Protein AF-A0A351HRS9-F1 (afdb_monomer_lite)

Secondary structure (DSSP, 8-state):
------EEEE-TTT--EEEESSTT--SSSHHHHHHHHHHHHHHHHHHHHHHHHHHHHHHT--S----------TTS-----GGG-SEEEHHHHHHHHT--HHHHHHHHHTTSS--EEETTEEEEEHHHHHTT-

Radius of gyration: 29.79 Å; chains: 1; bounding box: 69×35×66 Å

Foldseek 3Di:
DQDQAWCWDAAPQPRDIDTDRDPPDRHNDDVSVVVVVVVVVVVVVVVVVVVVVVVVVVVPDDPDDDDDDDDPDPDDPDPDPLVPDQKDFLVSLCVVVVHDSVVSVVCVVVVVADWDDDDPTIIGGPVSSVVVD

pLDDT: mean 85.3, std 15.93, range [43.38, 97.38]

Structure (mmCIF, N/CA/C/O backbone):
data_AF-A0A351HRS9-F1
#
_entry.id   AF-A0A351HRS9-F1
#
loop_
_atom_site.group_PDB
_atom_site.id
_atom_site.type_symbol
_atom_site.label_atom_id
_atom_site.label_alt_id
_atom_site.label_comp_id
_atom_site.label_asym_id
_atom_site.label_entity_id
_atom_site.label_seq_id
_atom_site.pdbx_PDB_ins_code
_atom_site.Cartn_x
_atom_site.Cartn_y
_atom_site.Cartn_z
_atom_site.occupancy
_atom_site.B_iso_or_equiv
_atom_site.auth_seq_id
_atom_site.auth_comp_id
_atom_site.auth_asym_id
_atom_site.auth_atom_id
_atom_site.pdbx_PDB_model_num
ATOM 1 N N . MET A 1 1 ? 39.878 -8.157 -38.080 1.00 55.16 1 MET A N 1
ATOM 2 C CA . MET A 1 1 ? 38.530 -8.528 -38.568 1.00 55.16 1 MET A CA 1
ATOM 3 C C . MET A 1 1 ? 37.497 -7.689 -37.834 1.00 55.16 1 MET A C 1
ATOM 5 O O . MET A 1 1 ? 37.289 -7.918 -36.652 1.00 55.16 1 MET A O 1
ATOM 9 N N . SER A 1 2 ? 36.892 -6.689 -38.481 1.00 62.22 2 SER A N 1
ATOM 10 C CA . SER A 1 2 ? 35.725 -6.003 -37.913 1.00 62.22 2 SER A CA 1
ATOM 11 C C . SER A 1 2 ? 34.463 -6.687 -38.427 1.00 62.22 2 SER A C 1
ATOM 13 O O . SER A 1 2 ? 34.155 -6.615 -39.616 1.00 62.22 2 SER A O 1
ATOM 15 N N . SER A 1 3 ? 33.736 -7.363 -37.550 1.00 75.88 3 SER A N 1
ATOM 16 C CA . SER A 1 3 ? 32.394 -7.851 -37.853 1.00 75.88 3 SER A CA 1
ATOM 17 C C . SER A 1 3 ? 31.442 -6.655 -37.953 1.00 75.88 3 SER A C 1
ATOM 19 O O . SER A 1 3 ? 31.328 -5.874 -37.006 1.00 75.88 3 SER A O 1
ATOM 21 N N . ASN A 1 4 ? 30.781 -6.497 -39.103 1.00 84.31 4 ASN A N 1
ATOM 22 C CA . ASN A 1 4 ? 29.802 -5.440 -39.362 1.00 84.31 4 ASN A CA 1
ATOM 23 C C . ASN A 1 4 ? 28.483 -5.749 -38.626 1.00 84.31 4 ASN A C 1
ATOM 25 O O . ASN A 1 4 ? 27.501 -6.200 -39.212 1.00 84.31 4 ASN A O 1
ATOM 29 N N . LEU A 1 5 ? 28.511 -5.603 -37.301 1.00 87.06 5 LEU A N 1
ATOM 30 C CA . LEU A 1 5 ? 27.420 -5.948 -36.392 1.00 87.06 5 LEU A CA 1
ATOM 31 C C . LEU A 1 5 ? 26.400 -4.809 -36.338 1.00 87.06 5 LEU A C 1
ATOM 33 O O . LEU A 1 5 ? 26.768 -3.659 -36.129 1.00 87.06 5 LEU A O 1
ATOM 37 N N . HIS A 1 6 ? 25.118 -5.139 -36.463 1.00 93.12 6 HIS A N 1
ATOM 38 C CA . HIS A 1 6 ? 24.005 -4.217 -36.248 1.00 93.12 6 HIS A CA 1
ATOM 39 C C . HIS A 1 6 ? 23.055 -4.852 -35.236 1.00 93.12 6 HIS A C 1
ATOM 41 O O . HIS A 1 6 ? 22.306 -5.768 -35.561 1.00 93.12 6 HIS A O 1
ATOM 47 N N . ILE A 1 7 ? 23.134 -4.405 -33.985 1.00 93.50 7 ILE A N 1
ATOM 48 C CA . ILE A 1 7 ? 22.433 -5.017 -32.853 1.00 93.50 7 ILE A CA 1
ATOM 49 C C . ILE A 1 7 ? 21.367 -4.031 -32.353 1.00 93.50 7 ILE A C 1
ATOM 51 O O . ILE A 1 7 ? 21.733 -2.951 -31.884 1.00 93.50 7 ILE A O 1
ATOM 55 N N . PRO A 1 8 ? 20.064 -4.349 -32.421 1.00 95.38 8 PRO A N 1
ATOM 56 C CA . PRO A 1 8 ? 19.028 -3.493 -31.852 1.00 95.38 8 PRO A CA 1
ATOM 57 C C . PRO A 1 8 ? 19.118 -3.500 -30.319 1.00 95.38 8 PRO A C 1
ATOM 59 O O . PRO A 1 8 ? 19.159 -4.556 -29.689 1.00 95.38 8 PRO A O 1
ATOM 62 N N . LYS A 1 9 ? 19.171 -2.314 -29.710 1.00 95.38 9 LYS A N 1
ATOM 63 C CA . LYS A 1 9 ? 19.270 -2.114 -28.257 1.00 95.38 9 LYS A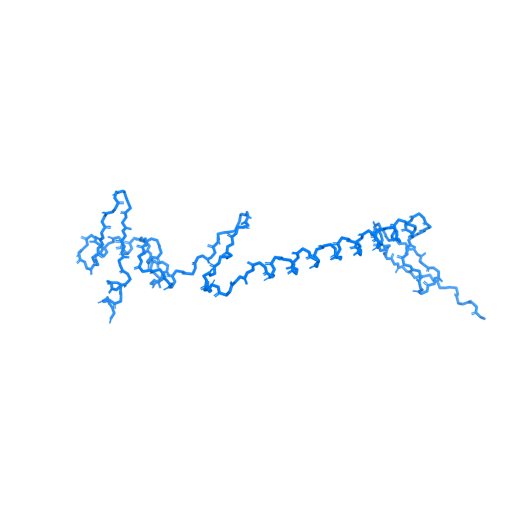 CA 1
ATOM 64 C C . LYS A 1 9 ? 18.390 -0.961 -27.799 1.00 95.38 9 LYS A C 1
ATOM 66 O O . LYS A 1 9 ? 17.966 -0.127 -28.593 1.00 95.38 9 LYS A O 1
ATOM 71 N N . VAL A 1 10 ? 18.171 -0.875 -26.492 1.00 97.12 10 VAL A N 1
ATOM 72 C CA . VAL A 1 10 ? 17.496 0.255 -25.845 1.00 97.12 10 VAL A CA 1
ATOM 73 C C . VAL A 1 10 ? 18.520 1.092 -25.084 1.00 97.12 10 VAL A C 1
ATOM 75 O O . VAL A 1 10 ? 19.379 0.561 -24.383 1.00 97.12 10 VAL A O 1
ATOM 78 N N . CYS A 1 11 ? 18.455 2.414 -25.238 1.00 96.69 11 CYS A N 1
ATOM 79 C CA . CYS A 1 11 ? 19.349 3.344 -24.557 1.00 96.69 11 CYS A CA 1
ATOM 80 C C . CYS A 1 11 ? 19.081 3.358 -23.047 1.00 96.69 11 CYS A C 1
ATOM 82 O O . CYS A 1 11 ? 17.978 3.703 -22.622 1.00 96.69 11 CYS A O 1
ATOM 84 N N . GLN A 1 12 ? 20.110 3.105 -22.236 1.00 95.44 12 GLN A N 1
ATOM 85 C CA . GLN A 1 12 ? 19.989 3.075 -20.770 1.00 95.44 12 GLN A CA 1
ATOM 86 C C . GLN A 1 12 ? 19.583 4.420 -20.139 1.00 95.44 12 GLN A C 1
ATOM 88 O O . GLN A 1 12 ? 19.107 4.453 -19.009 1.00 95.44 12 GLN A O 1
ATOM 93 N N . PHE A 1 13 ? 19.773 5.543 -20.844 1.00 95.88 13 PHE A N 1
ATOM 94 C CA . PHE A 1 13 ? 19.421 6.868 -20.325 1.00 95.88 13 PHE A CA 1
ATOM 95 C C . PHE A 1 13 ? 18.023 7.336 -20.750 1.00 95.88 13 PHE A C 1
ATOM 97 O O . PHE A 1 13 ? 17.255 7.792 -19.909 1.00 95.88 13 PHE A O 1
ATOM 104 N N . CYS A 1 14 ? 17.701 7.272 -22.047 1.00 95.06 14 CYS A N 1
ATOM 105 C CA . CYS A 1 14 ? 16.460 7.841 -22.590 1.00 95.06 14 CYS A CA 1
ATOM 106 C C . CYS A 1 14 ? 15.387 6.803 -22.945 1.00 95.06 14 CYS A C 1
ATOM 108 O O . CYS A 1 14 ? 14.302 7.198 -23.360 1.00 95.06 14 CYS A O 1
ATOM 110 N N . GLY A 1 15 ? 15.686 5.504 -22.845 1.00 95.25 15 GLY A N 1
ATOM 111 C CA . GLY A 1 15 ? 14.732 4.428 -23.128 1.00 95.25 15 GLY A CA 1
ATOM 112 C C . GLY A 1 15 ? 14.367 4.248 -24.606 1.00 95.25 15 GLY A C 1
ATOM 113 O O . GLY A 1 15 ? 13.515 3.428 -24.925 1.00 95.25 15 GLY A O 1
ATOM 114 N N . LYS A 1 16 ? 14.992 4.987 -25.531 1.00 96.00 16 LYS A N 1
ATOM 115 C CA . LYS A 1 16 ? 14.726 4.859 -26.972 1.00 96.00 16 LYS A CA 1
ATOM 116 C C . LYS A 1 16 ? 15.476 3.671 -27.571 1.00 96.00 16 LYS A C 1
ATOM 118 O O . LYS A 1 16 ? 16.634 3.432 -27.217 1.00 96.00 16 LYS A O 1
ATOM 123 N N . ALA A 1 17 ? 14.835 2.978 -28.509 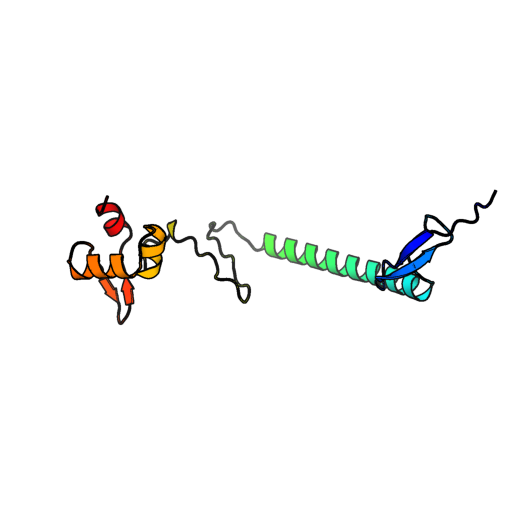1.00 96.44 17 ALA A N 1
ATOM 124 C CA . ALA A 1 17 ? 15.480 1.954 -29.320 1.00 96.44 17 ALA A CA 1
ATOM 125 C C . ALA A 1 17 ? 16.495 2.583 -30.293 1.00 96.44 17 ALA A C 1
ATOM 127 O O . ALA A 1 17 ? 16.257 3.662 -30.838 1.00 96.44 17 ALA A O 1
ATOM 128 N N . PHE A 1 18 ? 17.633 1.924 -30.494 1.00 96.31 18 PHE A N 1
ATOM 129 C CA . PHE A 1 18 ? 18.667 2.321 -31.448 1.00 96.31 18 PHE A CA 1
ATOM 130 C C . PHE A 1 18 ? 19.435 1.095 -31.956 1.00 96.31 18 PHE A C 1
ATOM 132 O O . PHE A 1 18 ? 19.425 0.037 -31.327 1.00 96.31 18 PHE A O 1
ATOM 139 N N . VAL A 1 19 ? 20.122 1.240 -33.090 1.00 96.00 19 VAL A N 1
ATOM 140 C CA . VAL A 1 19 ? 20.955 0.175 -33.662 1.00 96.00 19 VAL A CA 1
ATOM 141 C C . VAL A 1 19 ? 22.412 0.412 -33.278 1.00 96.00 19 VAL A C 1
ATOM 143 O O . VAL A 1 19 ? 23.030 1.399 -33.675 1.00 96.00 19 VAL A O 1
ATOM 146 N N . ALA A 1 20 ? 22.958 -0.493 -32.476 1.00 94.50 20 ALA A N 1
ATOM 147 C CA . ALA A 1 20 ? 24.336 -0.483 -32.019 1.00 94.50 20 ALA A CA 1
ATOM 148 C C . ALA A 1 20 ? 25.265 -1.189 -33.012 1.00 94.50 20 ALA A C 1
ATOM 150 O O . ALA A 1 20 ? 24.953 -2.276 -33.491 1.00 94.50 20 ALA A O 1
ATOM 151 N N . ARG A 1 21 ? 26.454 -0.616 -33.237 1.00 92.19 21 ARG A N 1
ATOM 152 C CA . ARG A 1 21 ? 27.514 -1.248 -34.046 1.00 92.19 21 ARG A CA 1
ATOM 153 C C . ARG A 1 21 ? 28.441 -2.176 -33.260 1.00 92.19 21 ARG A C 1
ATOM 155 O O . ARG A 1 21 ? 29.226 -2.918 -33.836 1.00 92.19 21 ARG A O 1
ATOM 162 N N . THR A 1 22 ? 28.383 -2.115 -31.931 1.00 91.38 22 THR A N 1
ATOM 163 C CA . THR A 1 22 ? 29.251 -2.888 -31.036 1.00 91.38 22 THR A CA 1
ATOM 164 C C . THR A 1 22 ? 28.461 -3.490 -29.879 1.00 91.38 22 THR A C 1
ATOM 166 O O . THR A 1 22 ? 27.415 -2.983 -29.461 1.00 91.38 22 THR A O 1
ATOM 169 N N . THR A 1 23 ? 28.985 -4.565 -29.300 1.00 90.88 23 THR A N 1
ATOM 170 C CA . THR A 1 23 ? 28.374 -5.250 -28.152 1.00 90.88 23 THR A CA 1
ATOM 171 C C . THR A 1 23 ? 28.413 -4.411 -26.872 1.00 90.88 23 THR A C 1
ATOM 173 O O . THR A 1 23 ? 27.506 -4.524 -26.053 1.00 90.88 23 THR A O 1
ATOM 176 N N . VAL A 1 24 ? 29.373 -3.491 -26.738 1.00 92.50 24 VAL A N 1
ATOM 177 C CA . VAL A 1 24 ? 29.585 -2.671 -25.528 1.00 92.50 24 VAL A CA 1
ATOM 178 C C . VAL A 1 24 ? 28.795 -1.360 -25.489 1.00 92.50 24 VAL A C 1
ATOM 180 O O . VAL A 1 24 ? 28.715 -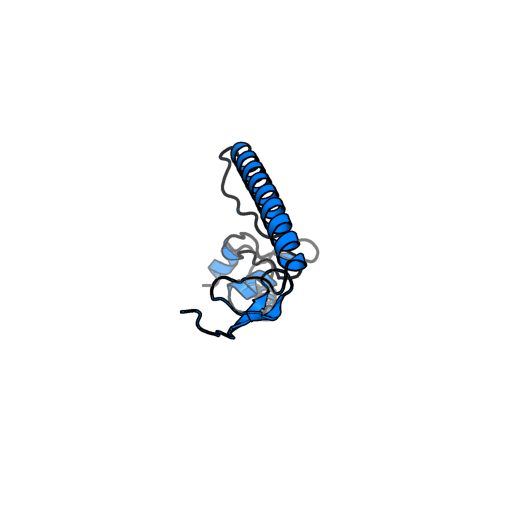0.724 -24.443 1.00 92.50 24 VAL A O 1
ATOM 183 N N . THR A 1 25 ? 28.200 -0.923 -26.603 1.00 93.62 25 THR A N 1
ATOM 184 C CA . THR A 1 25 ? 27.423 0.331 -26.635 1.00 93.62 25 THR A CA 1
ATOM 185 C C . THR A 1 25 ? 26.133 0.216 -25.819 1.00 93.62 25 THR A C 1
ATOM 187 O O . THR A 1 25 ? 25.346 -0.717 -26.000 1.00 93.62 25 THR A O 1
ATOM 190 N N . GLN A 1 26 ? 25.927 1.186 -24.923 1.00 94.19 26 GLN A N 1
ATOM 191 C CA . GLN A 1 26 ? 24.813 1.241 -23.960 1.00 94.19 26 GLN A CA 1
ATOM 192 C C . GLN A 1 26 ? 23.842 2.409 -24.215 1.00 94.19 26 GLN A C 1
ATOM 194 O O . GLN A 1 26 ? 22.701 2.393 -23.751 1.00 94.19 26 GLN A O 1
ATOM 199 N N . PHE A 1 27 ? 24.280 3.431 -24.955 1.00 96.88 27 PHE A N 1
ATOM 200 C CA . PHE A 1 27 ? 23.524 4.659 -25.197 1.00 96.88 27 PHE A CA 1
ATOM 201 C C . PHE A 1 27 ? 23.358 4.910 -26.694 1.00 96.88 27 PHE A C 1
ATOM 203 O O . PHE A 1 27 ? 24.238 4.571 -27.480 1.00 96.88 27 PHE A O 1
ATOM 210 N N . CYS A 1 28 ? 22.269 5.582 -27.077 1.00 94.94 28 CYS A N 1
ATOM 211 C CA . CYS A 1 28 ? 21.981 5.913 -28.475 1.00 94.94 28 CYS A CA 1
ATOM 212 C C . CYS A 1 28 ? 22.880 7.018 -29.068 1.00 94.94 28 CYS A C 1
ATOM 214 O O . CYS A 1 28 ? 22.764 7.321 -30.248 1.00 94.94 28 CYS A O 1
ATOM 216 N N . GLY A 1 29 ? 23.741 7.654 -28.262 1.00 94.44 29 GLY A N 1
ATOM 217 C CA . GLY A 1 29 ? 24.682 8.687 -28.705 1.00 94.44 29 GLY A CA 1
ATOM 218 C C . GLY A 1 29 ? 25.341 9.442 -27.547 1.00 94.44 29 GLY A C 1
ATOM 219 O O . GLY A 1 29 ? 24.986 9.252 -26.377 1.00 94.44 29 GLY A O 1
ATOM 220 N N . ASP A 1 30 ? 26.266 10.348 -27.874 1.00 95.44 30 ASP A N 1
ATOM 221 C CA . ASP A 1 30 ? 27.126 11.039 -26.898 1.00 95.44 30 ASP A CA 1
ATOM 222 C C . ASP A 1 30 ? 26.361 11.875 -25.875 1.00 95.44 30 ASP A C 1
ATOM 224 O O . ASP A 1 30 ? 26.709 11.897 -24.695 1.00 95.44 30 ASP A O 1
ATOM 228 N N . SER A 1 31 ? 25.286 12.542 -26.299 1.00 97.06 31 SER A N 1
ATOM 229 C CA . SER A 1 31 ? 24.439 13.325 -25.392 1.00 97.06 31 SER A CA 1
ATOM 230 C C . SER A 1 31 ? 23.845 12.447 -24.285 1.00 97.06 31 SER A C 1
ATOM 232 O O . SER A 1 31 ? 23.903 12.804 -23.107 1.00 97.06 31 SER A O 1
ATOM 234 N N . CYS A 1 32 ? 23.336 11.261 -24.640 1.00 96.75 32 CYS A N 1
ATOM 235 C CA . CYS A 1 32 ? 22.793 10.313 -23.666 1.00 96.75 32 CYS A CA 1
ATOM 236 C C . CYS A 1 32 ? 23.891 9.696 -22.796 1.00 96.75 32 CYS A C 1
ATOM 238 O O . CYS A 1 32 ? 23.675 9.550 -21.597 1.00 96.75 32 CYS A O 1
ATOM 240 N N . SER A 1 33 ? 25.071 9.417 -23.356 1.00 96.12 33 SER A N 1
ATOM 241 C CA . SER A 1 33 ? 26.224 8.924 -22.591 1.00 96.12 33 SER A CA 1
ATOM 242 C C . SER A 1 33 ? 26.681 9.932 -21.526 1.00 96.12 33 SER A C 1
ATOM 244 O O . SER A 1 33 ? 26.739 9.613 -20.337 1.00 96.12 33 SER A O 1
ATOM 246 N N . LYS A 1 34 ? 26.885 11.203 -21.908 1.00 96.88 34 LYS A N 1
ATOM 247 C CA . LYS A 1 34 ? 27.279 12.285 -20.983 1.00 96.88 34 LYS A CA 1
ATOM 248 C C . LYS A 1 34 ? 26.235 12.517 -19.888 1.00 96.88 34 LYS A C 1
ATOM 250 O O . LYS A 1 34 ? 26.590 12.712 -18.723 1.00 96.88 34 LYS A O 1
ATOM 255 N N . LYS A 1 35 ? 24.944 12.499 -20.239 1.00 96.94 35 LYS A N 1
ATOM 256 C CA . LYS A 1 35 ? 23.855 12.636 -19.259 1.00 96.94 35 LYS A CA 1
ATOM 257 C C . LYS A 1 35 ? 23.761 11.417 -18.335 1.00 96.94 35 LYS A C 1
ATOM 259 O O . LYS A 1 35 ? 23.607 11.605 -17.130 1.00 96.94 35 LYS A O 1
ATOM 264 N N . GLY A 1 36 ? 23.920 10.206 -18.870 1.00 96.88 36 GLY A N 1
ATOM 265 C CA . GLY A 1 36 ? 23.965 8.957 -18.107 1.00 96.88 36 GLY A CA 1
ATOM 266 C C . GLY A 1 36 ? 25.104 8.940 -17.089 1.00 96.88 36 GLY A C 1
ATOM 267 O O . GLY A 1 36 ? 24.868 8.667 -15.915 1.00 96.88 36 GLY A O 1
ATOM 268 N N . TYR A 1 37 ? 26.308 9.352 -17.494 1.00 95.62 37 TYR A N 1
ATOM 269 C CA . TYR A 1 37 ? 27.455 9.495 -16.593 1.00 95.62 37 TYR A CA 1
ATOM 270 C C . TYR A 1 37 ? 27.173 10.466 -15.435 1.00 95.62 37 TYR A C 1
ATOM 272 O O . TYR A 1 37 ? 27.363 10.121 -14.267 1.00 95.62 37 TYR A O 1
ATOM 280 N N . LYS A 1 38 ? 26.652 11.664 -15.742 1.00 96.94 38 LYS A N 1
ATOM 281 C CA . LYS A 1 38 ? 26.287 12.663 -14.722 1.00 96.94 38 LYS A CA 1
ATOM 282 C C . LYS A 1 38 ? 25.179 12.164 -13.791 1.00 96.94 38 LYS A C 1
ATOM 284 O O . LYS A 1 38 ? 25.222 12.452 -12.597 1.00 96.94 38 LYS A O 1
ATOM 289 N N . LYS A 1 39 ? 24.198 11.427 -14.323 1.00 96.38 39 LYS A N 1
ATOM 290 C CA . LYS A 1 39 ? 23.132 10.802 -13.532 1.00 96.38 39 LYS A CA 1
ATOM 291 C C . LYS A 1 39 ? 23.713 9.776 -12.557 1.00 96.38 39 LYS A C 1
ATOM 293 O O . LYS A 1 39 ? 23.487 9.924 -11.366 1.00 96.38 39 LYS A O 1
ATOM 298 N N . ARG A 1 40 ? 24.566 8.857 -13.023 1.00 96.38 40 ARG A N 1
ATOM 299 C CA . ARG A 1 40 ? 25.239 7.858 -12.172 1.00 96.38 40 ARG A CA 1
ATOM 300 C C . ARG A 1 40 ? 26.003 8.492 -11.006 1.00 96.38 40 ARG A C 1
ATOM 302 O O . ARG A 1 40 ? 25.896 8.020 -9.882 1.00 96.38 40 ARG A O 1
ATOM 309 N N . ILE A 1 41 ? 26.754 9.569 -11.259 1.00 97.38 41 ILE A N 1
ATOM 310 C CA . ILE A 1 41 ? 27.483 10.287 -10.197 1.00 97.38 41 ILE A CA 1
ATOM 311 C C . ILE A 1 41 ? 26.520 10.903 -9.182 1.00 97.38 41 ILE A C 1
ATOM 313 O O . ILE A 1 41 ? 26.777 10.843 -7.983 1.00 97.38 41 ILE A O 1
ATOM 317 N N . ARG A 1 42 ? 25.430 11.519 -9.649 1.00 96.94 42 ARG A N 1
ATOM 318 C CA . ARG A 1 42 ? 24.429 12.111 -8.756 1.00 96.94 42 ARG A CA 1
ATOM 319 C C . ARG A 1 42 ? 23.757 11.039 -7.903 1.00 96.94 42 ARG A C 1
ATOM 321 O O . ARG A 1 42 ? 23.674 11.214 -6.695 1.00 96.94 42 ARG A O 1
ATOM 328 N N . ASP A 1 43 ? 23.339 9.941 -8.522 1.00 96.06 43 ASP A N 1
ATOM 329 C CA . ASP A 1 43 ? 22.641 8.848 -7.848 1.00 96.06 43 ASP A CA 1
ATOM 330 C C . ASP A 1 43 ? 23.543 8.200 -6.784 1.00 96.06 43 ASP A C 1
ATOM 332 O O . ASP A 1 43 ? 23.086 7.960 -5.672 1.00 96.06 43 ASP A O 1
ATOM 336 N N . ALA A 1 44 ? 24.843 8.031 -7.063 1.00 97.25 44 ALA A N 1
ATOM 337 C CA . ALA A 1 44 ? 25.813 7.553 -6.075 1.00 97.25 44 ALA A CA 1
ATOM 338 C C . ALA A 1 44 ? 25.913 8.481 -4.848 1.00 97.25 44 ALA A C 1
ATOM 340 O O . ALA A 1 44 ? 25.878 8.002 -3.720 1.00 97.25 44 ALA A O 1
ATOM 341 N N . LYS A 1 45 ? 25.970 9.807 -5.049 1.00 97.25 45 LYS A N 1
ATOM 342 C CA . LYS A 1 45 ? 25.996 10.787 -3.942 1.00 97.25 45 LYS A CA 1
ATOM 343 C C . LYS A 1 45 ? 24.705 10.791 -3.120 1.00 97.25 45 LYS A C 1
ATOM 345 O O . LYS A 1 45 ? 24.735 10.987 -1.912 1.00 97.25 45 LYS A O 1
ATOM 350 N N . VAL A 1 46 ? 23.561 10.606 -3.776 1.00 97.12 46 VAL A N 1
ATOM 351 C CA . VAL A 1 46 ? 22.269 10.504 -3.083 1.00 97.12 46 VAL A CA 1
ATOM 352 C C . VAL A 1 46 ? 22.221 9.224 -2.250 1.00 97.12 46 VAL A C 1
ATOM 354 O O . VAL A 1 46 ? 21.794 9.264 -1.102 1.00 97.12 46 VAL A O 1
ATOM 357 N N . GLN A 1 47 ? 22.705 8.103 -2.789 1.00 96.06 47 GLN A N 1
ATOM 358 C CA . GLN A 1 47 ? 22.760 6.835 -2.062 1.00 96.06 47 GLN A CA 1
ATOM 359 C C . GLN A 1 47 ? 23.655 6.912 -0.822 1.00 96.06 47 GLN A C 1
ATOM 361 O O . GLN A 1 47 ? 23.232 6.447 0.234 1.00 96.06 47 GLN A O 1
ATOM 366 N N . THR A 1 48 ? 24.840 7.529 -0.908 1.00 95.69 48 THR A N 1
ATOM 367 C CA . THR A 1 48 ? 25.710 7.702 0.270 1.00 95.69 48 THR A CA 1
ATOM 368 C C . THR A 1 48 ? 25.023 8.533 1.352 1.00 95.69 48 THR A C 1
ATOM 370 O O . THR A 1 48 ? 24.973 8.102 2.498 1.00 95.69 48 THR A O 1
ATOM 373 N N . ALA A 1 49 ? 24.380 9.646 0.982 1.00 96.06 49 ALA A N 1
ATOM 374 C CA . ALA A 1 49 ? 23.630 10.474 1.931 1.00 96.06 49 ALA A CA 1
ATOM 375 C C . ALA A 1 49 ? 22.448 9.717 2.577 1.00 96.06 49 ALA A C 1
ATOM 377 O O . ALA A 1 49 ? 22.195 9.843 3.775 1.00 96.06 49 ALA A O 1
ATOM 378 N N . ILE A 1 50 ? 21.725 8.889 1.813 1.00 95.69 50 ILE A N 1
ATOM 379 C CA . ILE A 1 50 ? 20.649 8.044 2.361 1.00 95.69 50 ILE A CA 1
ATOM 380 C C . ILE A 1 50 ? 21.213 7.029 3.367 1.00 95.69 50 ILE A C 1
ATOM 382 O O . ILE A 1 50 ? 20.630 6.842 4.431 1.00 95.69 50 ILE A O 1
ATOM 386 N N . ILE A 1 51 ? 22.347 6.395 3.071 1.00 94.75 51 ILE A N 1
ATOM 387 C CA . ILE A 1 51 ? 22.975 5.426 3.981 1.00 94.75 51 ILE A CA 1
ATOM 388 C C . ILE A 1 51 ? 23.436 6.114 5.275 1.00 94.75 51 ILE A C 1
ATOM 390 O O . ILE A 1 51 ? 23.143 5.623 6.363 1.00 94.75 51 ILE A O 1
ATOM 394 N N . GLU A 1 52 ? 24.083 7.275 5.176 1.00 92.81 52 GLU A N 1
ATOM 395 C CA . GLU A 1 52 ? 24.538 8.064 6.333 1.00 92.81 52 GLU A CA 1
ATOM 396 C C . GLU A 1 52 ? 23.369 8.499 7.234 1.00 92.81 52 GLU A C 1
ATOM 398 O O . GLU A 1 52 ? 23.426 8.377 8.463 1.00 92.81 52 GLU A O 1
ATOM 403 N N . THR A 1 53 ? 22.265 8.957 6.631 1.00 91.75 53 THR A N 1
ATOM 404 C CA . THR A 1 53 ? 21.055 9.325 7.386 1.00 91.75 53 THR A CA 1
ATOM 405 C C . THR A 1 53 ? 20.423 8.112 8.067 1.00 91.75 53 THR A C 1
ATOM 407 O O . THR A 1 53 ? 20.047 8.205 9.234 1.00 91.75 53 THR A O 1
ATOM 410 N N . GLN A 1 54 ? 20.362 6.955 7.400 1.00 90.19 54 GLN A N 1
ATOM 411 C CA . GLN A 1 54 ? 19.862 5.717 8.006 1.00 90.19 54 GLN A CA 1
ATOM 412 C C . GLN A 1 54 ? 20.728 5.257 9.184 1.00 90.19 54 GLN A C 1
ATOM 414 O O . GLN A 1 54 ? 20.183 4.885 10.221 1.00 90.19 54 GLN A O 1
ATOM 419 N N . GLN A 1 55 ? 22.054 5.330 9.061 1.00 88.38 55 GLN A N 1
ATOM 420 C CA . GLN A 1 55 ? 22.981 4.990 10.147 1.00 88.38 55 GLN A CA 1
ATOM 421 C C . GLN A 1 55 ? 22.805 5.918 11.356 1.00 88.38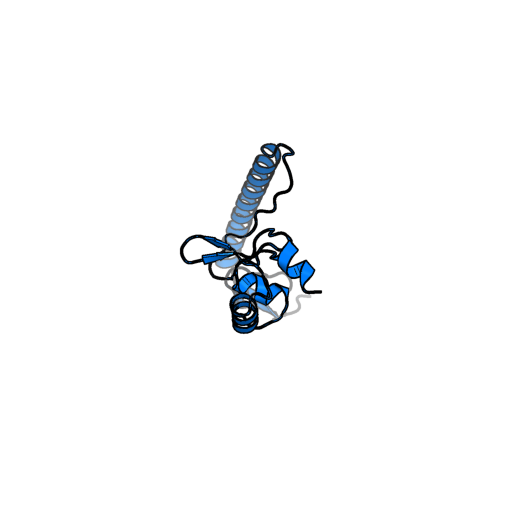 55 GLN A C 1
ATOM 423 O O . GLN A 1 55 ? 22.753 5.450 12.492 1.00 88.38 55 GLN A O 1
ATOM 428 N N . THR A 1 56 ? 22.630 7.221 11.119 1.00 85.62 56 THR A N 1
ATOM 429 C CA . THR A 1 56 ? 22.358 8.202 12.186 1.00 85.62 56 THR A CA 1
ATOM 430 C C . THR A 1 56 ? 21.018 7.941 12.879 1.00 85.62 56 THR A C 1
ATOM 432 O O . THR A 1 56 ? 20.906 8.041 14.096 1.00 85.62 56 THR A O 1
ATOM 435 N N . LEU A 1 57 ? 19.982 7.576 12.122 1.00 82.56 57 LEU A N 1
ATOM 436 C CA . LEU A 1 57 ? 18.675 7.250 12.696 1.00 82.56 57 LEU A CA 1
ATOM 437 C C . LEU A 1 57 ? 18.713 5.971 13.542 1.00 82.56 57 LEU A C 1
ATOM 439 O O . LEU A 1 57 ? 17.992 5.886 14.533 1.00 82.56 57 LEU A O 1
ATOM 443 N N . GLN A 1 58 ? 19.546 4.994 13.177 1.00 78.19 58 GLN A N 1
ATOM 444 C CA . GLN A 1 58 ? 19.719 3.757 13.943 1.00 78.19 58 GLN A CA 1
ATOM 445 C C . GLN A 1 58 ? 20.469 3.989 15.261 1.00 78.19 58 GLN A C 1
ATOM 447 O O . GLN A 1 58 ? 20.121 3.375 16.264 1.00 78.19 58 GLN A O 1
ATOM 452 N N . SER A 1 59 ? 21.452 4.895 15.302 1.00 74.31 59 SER A N 1
ATOM 453 C CA . SER A 1 59 ? 22.210 5.182 16.532 1.00 74.31 59 SER A CA 1
ATOM 454 C C . SER A 1 59 ? 21.426 5.993 17.572 1.00 74.31 59 SER A C 1
ATOM 456 O O . SER A 1 59 ? 21.750 5.946 18.756 1.00 74.31 59 SER A O 1
ATOM 458 N N . LEU A 1 60 ? 20.365 6.691 17.156 1.00 69.69 60 LEU A N 1
ATOM 459 C CA . LEU A 1 60 ? 19.443 7.408 18.046 1.00 69.69 60 LEU A CA 1
ATOM 460 C C . LEU A 1 60 ? 18.357 6.502 18.654 1.00 69.69 60 LEU A C 1
ATOM 462 O O . LEU A 1 60 ? 17.608 6.942 19.527 1.00 69.69 60 LEU A O 1
ATOM 466 N N . GLN A 1 61 ? 18.259 5.245 18.214 1.00 64.81 61 GLN A N 1
ATOM 467 C CA . GLN A 1 61 ? 17.329 4.270 18.776 1.00 64.81 61 GLN A CA 1
ATOM 468 C C . GLN A 1 61 ? 17.997 3.544 19.948 1.00 64.81 61 GLN A C 1
ATOM 470 O O . GLN A 1 61 ? 18.706 2.553 19.783 1.00 64.81 61 GLN A O 1
ATOM 475 N N . 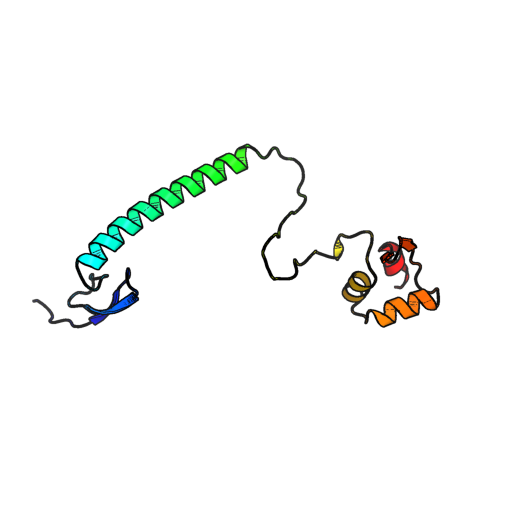SER A 1 62 ? 17.753 4.034 21.164 1.00 60.47 62 SER A N 1
ATOM 476 C CA . SER A 1 62 ? 17.899 3.229 22.377 1.00 60.47 62 SER A CA 1
ATOM 477 C C . SER A 1 62 ? 16.998 1.981 22.284 1.00 60.47 62 SER A C 1
ATOM 479 O O . SER A 1 62 ? 15.947 2.033 21.638 1.00 60.47 62 SER A O 1
ATOM 481 N N . PRO A 1 63 ? 17.367 0.840 22.904 1.00 58.19 63 PRO A N 1
ATOM 482 C CA . PRO A 1 63 ? 16.583 -0.388 22.845 1.00 58.19 63 PRO A CA 1
ATOM 483 C C . PRO A 1 63 ? 15.357 -0.255 23.752 1.00 58.19 63 PRO A C 1
ATOM 485 O O . PRO A 1 63 ? 15.294 -0.814 24.844 1.00 58.19 63 PRO A O 1
ATOM 488 N N . GLN A 1 64 ? 14.372 0.520 23.315 1.00 50.53 64 GLN A N 1
ATOM 489 C CA . GLN A 1 64 ? 13.046 0.519 23.901 1.00 50.53 64 GLN A CA 1
ATOM 490 C C . GLN A 1 64 ? 12.093 -0.149 22.925 1.00 50.53 64 GLN A C 1
ATOM 492 O O . GLN A 1 64 ? 11.653 0.440 21.945 1.00 50.53 64 GLN A O 1
ATOM 497 N N . THR A 1 65 ? 11.799 -1.408 23.257 1.00 45.25 65 THR A N 1
ATOM 498 C CA . THR A 1 65 ? 10.523 -2.093 23.024 1.00 45.25 65 THR A CA 1
ATOM 499 C C . THR A 1 65 ? 9.957 -2.007 21.610 1.00 45.25 65 THR A C 1
ATOM 501 O O . THR A 1 65 ? 9.370 -1.014 21.190 1.00 45.25 65 THR A O 1
ATOM 504 N N . SER A 1 66 ? 10.038 -3.146 20.931 1.00 51.75 66 SER A N 1
ATOM 505 C CA . SER A 1 66 ? 9.247 -3.545 19.775 1.00 51.75 66 SER A CA 1
ATOM 506 C C . SER A 1 66 ? 7.751 -3.252 19.950 1.00 51.75 66 SER A C 1
ATOM 508 O O . SER A 1 66 ? 6.966 -4.109 20.345 1.00 51.75 66 SER A O 1
ATOM 510 N N . ILE A 1 67 ? 7.330 -2.043 19.588 1.00 48.94 67 ILE A N 1
ATOM 511 C CA . ILE A 1 67 ? 5.949 -1.754 19.211 1.00 48.94 67 ILE A CA 1
ATOM 512 C C . ILE A 1 67 ? 5.991 -1.295 17.760 1.00 48.94 67 ILE A C 1
ATOM 514 O O . ILE A 1 67 ? 6.399 -0.191 17.407 1.00 48.94 67 ILE A O 1
ATOM 518 N N . SER A 1 68 ? 5.629 -2.254 16.917 1.00 47.62 68 SER A N 1
ATOM 519 C CA . SER A 1 68 ? 5.480 -2.190 15.474 1.00 47.62 68 SER A CA 1
ATOM 520 C C . SER A 1 68 ? 4.614 -1.007 15.037 1.00 47.62 68 SER A C 1
ATOM 522 O O . SER A 1 68 ? 3.389 -1.074 15.105 1.00 47.62 68 SER A O 1
ATOM 524 N N . ASN A 1 69 ? 5.261 0.038 14.524 1.00 52.03 69 ASN A N 1
ATOM 525 C CA . ASN A 1 69 ? 4.632 1.113 13.765 1.00 52.03 69 ASN A CA 1
ATOM 526 C C . ASN A 1 69 ? 5.144 1.081 12.319 1.00 52.03 69 ASN A C 1
ATOM 528 O O . ASN A 1 69 ? 6.107 1.745 11.948 1.00 52.03 69 ASN A O 1
ATOM 532 N N . GLN A 1 70 ? 4.455 0.302 11.496 1.00 52.78 70 GLN A N 1
ATOM 533 C CA . GLN A 1 70 ? 4.266 0.559 10.070 1.00 52.78 70 GLN A CA 1
ATOM 534 C C . GLN A 1 70 ? 2.731 0.524 9.921 1.00 52.78 70 GLN A C 1
ATOM 536 O O . GLN A 1 70 ? 2.097 -0.387 10.438 1.00 52.78 70 GLN A O 1
ATOM 541 N N . ILE A 1 71 ? 2.018 1.477 9.324 1.00 46.12 71 ILE A N 1
ATOM 542 C CA . ILE A 1 71 ? 2.131 1.923 7.938 1.00 46.12 71 ILE A CA 1
ATOM 543 C C . ILE A 1 71 ? 1.383 3.270 7.826 1.00 46.12 71 ILE A C 1
ATOM 545 O O . ILE A 1 71 ? 0.162 3.316 7.972 1.00 46.12 71 ILE A O 1
ATOM 549 N N . TYR A 1 72 ? 2.098 4.351 7.503 1.00 47.41 72 TYR A N 1
ATOM 550 C CA . TYR A 1 72 ? 1.537 5.496 6.784 1.00 47.41 72 TYR A CA 1
ATOM 551 C C . TYR A 1 72 ? 1.956 5.341 5.323 1.00 47.41 72 TYR A C 1
ATOM 553 O O . TYR A 1 72 ? 3.096 5.610 4.953 1.00 47.41 72 TYR A O 1
ATOM 561 N N . SER A 1 73 ? 1.035 4.862 4.492 1.00 43.38 73 SER A N 1
ATOM 562 C CA . SER A 1 73 ? 1.092 5.066 3.050 1.00 43.38 73 SER A CA 1
ATOM 563 C C . SER A 1 73 ? -0.325 5.152 2.510 1.00 43.38 73 SER A C 1
ATOM 565 O O . SER A 1 73 ? -1.198 4.335 2.798 1.00 43.38 73 SER A O 1
ATOM 567 N N . SER A 1 74 ? -0.533 6.233 1.780 1.00 51.78 74 SER A N 1
ATOM 568 C CA . SER A 1 74 ? -1.742 6.644 1.095 1.00 51.78 74 SER A CA 1
ATOM 569 C C . SER A 1 74 ? -2.394 5.505 0.301 1.00 51.78 74 SER A C 1
ATOM 571 O O . SER A 1 74 ? -1.776 4.922 -0.583 1.00 51.78 74 SER A O 1
ATOM 573 N N . ASN A 1 75 ? -3.685 5.285 0.567 1.00 51.66 75 ASN A N 1
ATOM 574 C CA . ASN A 1 75 ? -4.648 4.541 -0.257 1.00 51.66 75 ASN A CA 1
ATOM 575 C C . ASN A 1 75 ? -4.631 3.001 -0.272 1.00 51.66 75 ASN A C 1
ATOM 577 O O . ASN A 1 75 ? -5.272 2.384 -1.120 1.00 51.66 75 ASN A O 1
ATOM 581 N N . THR A 1 76 ? -4.042 2.361 0.731 1.00 46.34 76 THR A N 1
ATOM 582 C CA . THR A 1 76 ? -4.279 0.936 1.007 1.00 46.34 76 THR A CA 1
ATOM 583 C C . THR A 1 76 ? -4.605 0.781 2.480 1.00 46.34 76 THR A C 1
ATOM 585 O O . THR A 1 76 ? -3.811 1.203 3.316 1.00 46.34 76 THR A O 1
ATOM 588 N N . LYS A 1 77 ? -5.782 0.224 2.799 1.00 49.31 77 LYS A N 1
ATOM 589 C CA . LYS A 1 77 ? -6.223 -0.095 4.166 1.00 49.31 77 LYS A CA 1
ATOM 590 C C . LYS A 1 77 ? -5.047 -0.711 4.925 1.00 49.31 77 LYS A C 1
ATOM 592 O O . LYS A 1 77 ? -4.656 -1.835 4.623 1.00 49.31 77 LYS A O 1
ATOM 597 N N . ALA A 1 78 ? -4.460 0.055 5.844 1.00 49.03 78 ALA A N 1
ATOM 598 C CA . ALA A 1 78 ? -3.395 -0.422 6.706 1.00 49.03 78 ALA A CA 1
ATOM 599 C C . ALA A 1 78 ? -3.918 -1.688 7.385 1.00 49.03 78 ALA A C 1
ATOM 601 O O . ALA A 1 78 ? -4.942 -1.639 8.070 1.00 49.03 78 ALA A O 1
ATOM 602 N N . GLN A 1 79 ? -3.288 -2.828 7.110 1.00 56.16 79 GLN A N 1
ATOM 603 C CA . GLN A 1 79 ? -3.650 -4.098 7.722 1.00 56.16 79 GLN A CA 1
ATOM 604 C C . GLN A 1 79 ? -3.249 -4.024 9.195 1.00 56.16 79 GLN A C 1
ATOM 606 O O . GLN A 1 79 ? -2.158 -4.419 9.592 1.00 56.16 79 GLN A O 1
ATOM 611 N N . VAL A 1 80 ? -4.126 -3.438 10.006 1.00 60.56 80 VAL A N 1
ATOM 612 C CA . VAL A 1 80 ? -4.031 -3.508 11.457 1.00 60.56 80 VAL A CA 1
ATOM 613 C C . VAL A 1 80 ? -4.246 -4.970 11.817 1.00 60.56 80 VAL A C 1
ATOM 615 O O . VAL A 1 80 ? -5.282 -5.549 11.491 1.00 60.56 80 VAL A O 1
ATOM 618 N N . ASN A 1 81 ? -3.251 -5.584 12.451 1.00 65.56 81 ASN A N 1
ATOM 619 C CA . ASN A 1 81 ? -3.329 -6.976 12.865 1.00 65.56 81 ASN A CA 1
ATOM 620 C C . ASN A 1 81 ? -4.342 -7.085 14.019 1.00 65.56 81 ASN A C 1
ATOM 622 O O . ASN A 1 81 ? -4.013 -6.859 15.185 1.00 65.56 81 ASN A O 1
ATOM 626 N N . ILE A 1 82 ? -5.602 -7.375 13.673 1.00 70.19 82 ILE A N 1
ATOM 627 C CA . ILE A 1 82 ? -6.757 -7.466 14.586 1.00 70.19 82 ILE A CA 1
ATOM 628 C C . ILE A 1 82 ? -6.530 -8.432 15.757 1.00 70.19 82 ILE A C 1
ATOM 630 O O . ILE A 1 82 ? -7.194 -8.326 16.788 1.00 70.19 82 ILE A O 1
ATOM 634 N N . ASN A 1 83 ? -5.570 -9.349 15.627 1.00 74.06 83 ASN A N 1
ATOM 635 C CA . ASN A 1 83 ? -5.299 -10.386 16.611 1.00 74.06 83 ASN A CA 1
ATOM 636 C C . ASN A 1 83 ? -4.792 -9.847 17.953 1.00 74.06 83 ASN A C 1
ATOM 638 O O . ASN A 1 83 ? -5.135 -10.410 18.988 1.00 74.06 83 ASN A O 1
ATOM 642 N N . PHE A 1 84 ? -4.051 -8.737 17.967 1.00 78.38 84 PHE A N 1
ATOM 643 C CA . PHE A 1 84 ? -3.462 -8.203 19.204 1.00 78.38 84 PHE A CA 1
ATOM 644 C C . PHE A 1 84 ? -4.373 -7.227 19.956 1.00 78.38 84 PHE A C 1
ATOM 646 O O . PHE A 1 84 ? -4.029 -6.753 21.039 1.00 78.38 84 PHE A O 1
ATOM 653 N N . LYS A 1 85 ? -5.539 -6.887 19.399 1.00 84.81 85 LYS A N 1
ATOM 654 C CA . LYS A 1 85 ? -6.419 -5.885 19.995 1.00 84.81 85 LYS A CA 1
ATOM 655 C C . LYS A 1 85 ? -7.286 -6.520 21.085 1.00 84.81 85 LYS A C 1
ATOM 657 O O . LYS A 1 85 ? -8.080 -7.414 20.810 1.00 84.81 85 LYS A O 1
ATOM 662 N N . ALA A 1 86 ? -7.179 -6.010 22.312 1.00 89.62 86 ALA A N 1
ATOM 663 C CA . ALA A 1 86 ? -8.013 -6.456 23.435 1.00 89.62 86 ALA A CA 1
ATOM 664 C C . ALA A 1 86 ? -9.499 -6.079 23.268 1.00 89.62 86 ALA A C 1
ATOM 666 O O . ALA A 1 86 ? -10.391 -6.785 23.734 1.00 89.62 86 ALA A O 1
ATOM 667 N N . PHE A 1 87 ? -9.769 -4.969 22.577 1.00 92.31 87 PHE A N 1
ATOM 668 C CA . PHE A 1 87 ? -11.107 -4.419 22.385 1.00 92.31 87 PHE A CA 1
ATOM 669 C C . PHE A 1 87 ? -11.425 -4.273 20.905 1.00 92.31 87 PHE A C 1
ATOM 671 O O . PHE A 1 87 ? -10.790 -3.493 20.191 1.00 92.31 87 PHE A O 1
ATOM 678 N N . LEU A 1 88 ? -12.440 -4.992 20.453 1.00 92.19 88 LEU A N 1
ATOM 679 C CA . LEU A 1 88 ? -12.836 -5.052 19.059 1.00 92.19 88 LEU A CA 1
ATOM 680 C C . LEU A 1 88 ? -14.099 -4.230 18.821 1.00 92.19 88 LEU A C 1
ATOM 682 O O . LEU A 1 88 ? -15.028 -4.201 19.628 1.00 92.19 88 LEU A O 1
ATOM 686 N N . SER A 1 89 ? -14.153 -3.556 17.681 1.00 93.00 89 SER A N 1
ATOM 687 C CA . SER A 1 89 ? -15.406 -3.046 17.138 1.00 93.00 89 SER A CA 1
ATOM 688 C C . SER A 1 89 ? -16.235 -4.189 16.553 1.00 93.00 89 SER A C 1
ATOM 690 O O . SER A 1 89 ? -15.717 -5.255 16.240 1.00 93.00 89 SER A O 1
ATOM 692 N N . VAL A 1 90 ? -17.524 -3.943 16.320 1.00 92.94 90 VAL A N 1
ATOM 693 C CA . VAL A 1 90 ? -18.420 -4.923 15.672 1.00 92.94 90 VAL A CA 1
ATOM 694 C C . VAL A 1 90 ? -17.868 -5.414 14.327 1.00 92.94 90 VAL A C 1
ATOM 696 O O . VAL A 1 90 ? -18.038 -6.577 13.987 1.00 92.94 90 VAL A O 1
ATOM 699 N N . GLN A 1 91 ? -17.206 -4.535 13.568 1.00 92.44 91 GLN A N 1
ATOM 700 C CA . GLN A 1 91 ? -16.621 -4.887 12.275 1.00 92.44 91 GLN A CA 1
ATOM 701 C C . GLN A 1 91 ? -15.378 -5.772 12.441 1.00 92.44 91 GLN A C 1
ATOM 703 O O . GLN A 1 91 ? -15.290 -6.814 11.808 1.00 92.44 91 GLN A O 1
ATOM 708 N N . GLU A 1 92 ? -14.468 -5.400 13.343 1.00 91.62 92 GLU A N 1
ATOM 709 C CA . GLU A 1 92 ? -13.256 -6.183 13.634 1.00 91.62 92 GLU A CA 1
ATOM 710 C C . GLU A 1 92 ? -13.605 -7.559 14.229 1.00 91.62 92 GLU A C 1
ATOM 712 O O . GLU A 1 92 ? -12.980 -8.556 13.893 1.00 91.62 92 GLU A O 1
ATOM 717 N N . ALA A 1 93 ? -14.635 -7.635 15.079 1.00 91.94 93 ALA A N 1
ATOM 718 C CA . ALA A 1 93 ? -15.129 -8.899 15.625 1.00 91.94 93 ALA A CA 1
ATOM 719 C C . ALA A 1 93 ? -15.734 -9.803 14.538 1.00 91.94 93 ALA A C 1
ATOM 721 O O . ALA A 1 93 ? -15.537 -11.014 14.559 1.00 91.94 93 ALA A O 1
ATOM 722 N N . ALA A 1 94 ? -16.452 -9.216 13.577 1.00 93.25 94 ALA A N 1
ATOM 723 C CA . ALA A 1 94 ? -16.999 -9.938 12.433 1.00 93.25 94 ALA A CA 1
ATOM 724 C C . ALA A 1 94 ? -15.884 -10.514 11.545 1.00 93.25 94 ALA A C 1
ATOM 726 O O . ALA A 1 94 ? -15.942 -11.682 11.168 1.00 93.25 94 ALA A O 1
ATOM 727 N N . GLU A 1 95 ? -14.842 -9.722 11.284 1.00 91.81 95 GLU A N 1
ATOM 728 C CA . GLU A 1 95 ? -13.654 -10.141 10.531 1.00 91.81 95 GLU A CA 1
ATOM 729 C C . GLU A 1 95 ? -12.868 -11.241 11.252 1.00 91.81 95 GLU A C 1
ATOM 731 O O . GLU A 1 95 ? -12.453 -12.203 10.615 1.00 91.81 95 GLU A O 1
ATOM 736 N N . LEU A 1 96 ? -12.723 -11.144 12.577 1.00 89.81 96 LEU A N 1
ATOM 737 C CA . LEU A 1 96 ? -12.045 -12.153 13.392 1.00 89.81 96 LEU A CA 1
ATOM 738 C C . LEU A 1 96 ? -12.764 -13.504 13.363 1.00 89.81 96 LEU A C 1
ATOM 740 O O . LEU A 1 96 ? -12.121 -14.536 13.206 1.00 89.81 96 LEU A O 1
ATOM 744 N N . ILE A 1 97 ? -14.088 -13.498 13.537 1.00 89.44 97 ILE A N 1
ATOM 745 C CA . ILE A 1 97 ? -14.901 -14.723 13.612 1.00 89.44 97 ILE A CA 1
ATOM 746 C C . ILE A 1 97 ? -15.192 -15.284 12.207 1.00 89.44 97 ILE A C 1
ATOM 748 O O . ILE A 1 97 ? -15.580 -16.441 12.067 1.00 89.44 97 ILE A O 1
ATOM 752 N N . GLY A 1 98 ? -15.028 -14.479 11.151 1.00 89.88 98 GLY A N 1
ATOM 753 C CA . GLY A 1 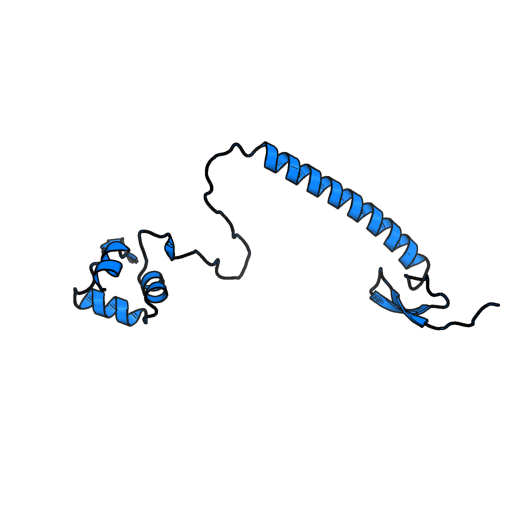98 ? -15.443 -14.843 9.794 1.00 89.88 98 GLY A CA 1
ATOM 754 C C . GLY A 1 98 ? -16.965 -14.816 9.606 1.00 89.88 98 GLY A C 1
ATOM 755 O O . GLY A 1 98 ? -17.507 -15.533 8.767 1.00 89.88 98 GLY A O 1
ATOM 756 N N . ALA A 1 99 ? -17.675 -14.002 10.391 1.00 91.94 99 ALA A N 1
ATOM 757 C CA . ALA A 1 99 ? -19.127 -13.849 10.326 1.00 91.94 99 ALA A CA 1
ATOM 758 C C . ALA A 1 99 ? -19.524 -12.496 9.720 1.00 91.94 99 ALA A C 1
ATOM 760 O O . ALA A 1 99 ? -18.747 -11.547 9.682 1.00 91.94 99 ALA A O 1
ATOM 761 N N . SER A 1 100 ? -20.779 -12.359 9.285 1.00 95.44 100 SER A N 1
ATOM 762 C CA . SER A 1 100 ? -21.304 -11.046 8.897 1.00 95.44 100 SER A CA 1
ATOM 763 C C . SER A 1 100 ? -21.392 -10.111 10.108 1.00 95.44 100 SER A C 1
ATOM 765 O O . SER A 1 100 ? -21.799 -10.524 11.199 1.00 95.44 100 SER A O 1
ATOM 767 N N . ARG A 1 101 ? -21.128 -8.813 9.898 1.00 94.69 101 ARG A N 1
ATOM 768 C CA . ARG A 1 101 ? -21.369 -7.739 10.882 1.00 94.69 101 ARG A CA 1
ATOM 769 C C . ARG A 1 101 ? -22.769 -7.836 11.508 1.00 94.69 101 ARG A C 1
ATOM 771 O O . ARG A 1 101 ? -22.938 -7.583 12.701 1.00 94.69 101 ARG A O 1
ATOM 778 N N . TRP A 1 102 ? -23.771 -8.228 10.717 1.00 96.50 102 TRP A N 1
ATOM 779 C CA . TRP A 1 102 ? -25.149 -8.413 11.180 1.00 96.50 102 TRP A CA 1
ATOM 780 C C . TRP A 1 102 ? -25.315 -9.574 12.156 1.00 96.50 102 TRP A C 1
ATOM 782 O O . TRP A 1 102 ? -26.129 -9.476 13.071 1.00 96.50 102 TRP A O 1
ATOM 792 N N . THR A 1 103 ? -24.555 -10.654 11.994 1.00 95.62 103 THR A N 1
ATOM 793 C CA . THR A 1 103 ? -24.580 -11.794 12.915 1.00 95.62 103 THR A CA 1
ATOM 794 C C . THR A 1 103 ? -24.098 -11.366 14.295 1.00 95.62 103 THR A C 1
ATOM 796 O O . THR A 1 103 ? -24.786 -11.620 15.280 1.00 95.62 103 THR A O 1
ATOM 799 N N . ILE A 1 104 ? -22.995 -10.614 14.363 1.00 95.56 104 ILE A N 1
ATOM 800 C CA . ILE A 1 104 ? -22.497 -10.042 15.623 1.00 95.56 104 ILE A CA 1
ATOM 801 C C . ILE A 1 104 ? -23.540 -9.108 16.243 1.00 95.56 104 ILE A C 1
ATOM 803 O O . ILE A 1 104 ? -23.847 -9.221 17.427 1.00 95.56 104 ILE A O 1
ATOM 807 N N . GLN A 1 105 ? -24.156 -8.234 15.441 1.00 95.25 105 GLN A N 1
ATOM 808 C CA . GLN A 1 105 ? -25.213 -7.346 15.930 1.00 95.25 105 GLN A CA 1
ATOM 809 C C . GLN A 1 105 ? -26.425 -8.123 16.469 1.00 95.25 105 GLN A C 1
ATOM 811 O O . GLN A 1 105 ? -26.987 -7.747 17.494 1.00 95.25 105 GLN A O 1
ATOM 816 N N . ARG A 1 106 ? -26.810 -9.224 15.817 1.00 95.88 106 ARG A N 1
ATOM 817 C CA . ARG A 1 106 ? -27.906 -10.094 16.259 1.00 95.88 106 ARG A CA 1
ATOM 818 C C . ARG A 1 106 ? -27.577 -10.787 17.580 1.00 95.88 106 ARG A C 1
ATOM 820 O O . ARG A 1 106 ? -28.444 -10.824 18.443 1.00 95.88 106 ARG A O 1
ATOM 827 N N . LEU A 1 107 ? -26.344 -11.270 17.753 1.00 94.25 107 LEU A N 1
ATOM 828 C CA . LEU A 1 107 ? -25.874 -11.884 19.002 1.00 94.25 107 LEU A CA 1
ATOM 829 C C . LEU A 1 107 ? -25.877 -10.895 20.172 1.00 94.25 107 LEU A C 1
ATOM 831 O O . LEU A 1 107 ? -26.271 -11.262 21.280 1.00 94.25 107 LEU A O 1
ATOM 835 N N . ILE A 1 108 ? -25.485 -9.644 19.914 1.00 94.50 108 ILE A N 1
ATOM 836 C CA . ILE A 1 108 ? -25.563 -8.556 20.897 1.00 94.50 108 ILE A CA 1
ATOM 837 C C . ILE A 1 108 ? -27.025 -8.284 21.259 1.00 94.50 108 ILE A C 1
ATOM 839 O O . ILE A 1 108 ? -27.370 -8.246 22.434 1.00 94.50 108 ILE A O 1
ATOM 843 N N . ASN A 1 109 ? -27.902 -8.152 20.260 1.00 94.38 109 ASN A N 1
ATOM 844 C CA . ASN A 1 109 ? -29.322 -7.874 20.487 1.00 94.38 109 ASN A CA 1
ATOM 845 C C . ASN A 1 109 ? -30.039 -9.030 21.211 1.00 94.38 109 ASN A C 1
ATOM 847 O O . ASN A 1 109 ? -30.959 -8.786 21.983 1.00 94.38 109 ASN A O 1
ATOM 851 N N . SER A 1 110 ? -29.620 -10.281 20.986 1.00 94.00 110 SER A N 1
ATOM 852 C CA . SER A 1 110 ? -30.134 -11.457 21.697 1.00 94.00 110 SER A CA 1
ATOM 853 C C . SER A 1 110 ? -29.449 -11.706 23.048 1.00 94.00 110 SER A C 1
ATOM 855 O O . SER A 1 110 ? -29.628 -12.783 23.610 1.00 94.00 110 SER A O 1
ATOM 857 N N . ASN A 1 111 ? -28.621 -10.774 23.538 1.00 90.62 111 ASN A N 1
ATOM 858 C CA . ASN A 1 111 ? -27.846 -10.878 24.783 1.00 90.62 111 ASN A CA 1
ATOM 859 C C . ASN A 1 111 ? -26.923 -12.112 24.887 1.00 90.62 111 ASN A C 1
ATOM 861 O O . ASN A 1 111 ? -26.519 -12.489 25.985 1.00 90.62 111 ASN A O 1
ATOM 865 N N . LYS A 1 112 ? -26.557 -12.735 23.759 1.00 91.81 112 LYS A N 1
ATOM 866 C CA . LYS A 1 112 ? -25.634 -13.885 23.724 1.00 91.81 112 LYS A CA 1
ATOM 867 C C . LYS A 1 112 ? -24.168 -13.457 23.745 1.00 91.81 112 LYS A C 1
ATOM 869 O O . LYS A 1 112 ? -23.319 -14.230 24.161 1.00 91.81 112 LYS A O 1
ATOM 874 N N . LEU A 1 113 ? -23.881 -12.233 23.303 1.00 92.25 113 LEU A N 1
ATOM 875 C CA . LEU A 1 113 ? -22.551 -11.635 23.345 1.00 92.25 113 LEU A CA 1
ATOM 876 C C . LEU A 1 113 ? -22.620 -10.306 24.096 1.00 92.25 113 LEU A C 1
ATOM 878 O O . LEU A 1 113 ? -23.370 -9.406 23.705 1.00 92.25 113 LEU A O 1
ATOM 882 N N . LYS A 1 114 ? -21.835 -10.176 25.170 1.00 92.75 114 LYS A N 1
ATOM 883 C CA . LYS A 1 114 ? -21.771 -8.940 25.954 1.00 92.75 114 LYS A CA 1
ATOM 884 C C . LYS A 1 114 ? -20.912 -7.908 25.234 1.00 92.75 114 LYS A C 1
ATOM 886 O O . LYS A 1 114 ? -19.768 -8.163 24.866 1.00 92.75 114 LYS A O 1
ATOM 891 N N . ALA A 1 115 ? -21.469 -6.715 25.063 1.00 94.62 115 ALA A N 1
ATOM 892 C CA . ALA A 1 115 ? -20.778 -5.590 24.457 1.00 94.62 115 ALA A CA 1
ATOM 893 C C . ALA A 1 115 ? -21.024 -4.313 25.262 1.00 94.62 115 ALA A C 1
ATOM 895 O O . ALA A 1 115 ? -22.126 -4.081 25.760 1.00 94.62 115 ALA A O 1
ATOM 896 N N . ALA A 1 116 ? -20.003 -3.467 25.357 1.00 94.06 116 ALA A N 1
ATOM 897 C CA . ALA A 1 116 ? -20.092 -2.161 25.991 1.00 94.06 116 ALA A CA 1
ATOM 898 C C . ALA A 1 116 ? -20.380 -1.077 24.945 1.00 94.06 116 ALA A C 1
ATOM 900 O O . ALA A 1 116 ? -19.850 -1.090 23.827 1.00 94.06 116 ALA A O 1
ATOM 901 N N . LYS A 1 117 ? -21.213 -0.102 25.311 1.00 93.75 117 LYS A N 1
ATOM 902 C CA . LYS A 1 117 ? -21.436 1.106 24.512 1.00 93.75 117 LYS A CA 1
ATOM 903 C C . LYS A 1 117 ? -20.489 2.206 24.970 1.00 93.75 117 LYS A C 1
ATOM 905 O O . LYS A 1 117 ? -20.500 2.587 26.133 1.00 93.75 117 LYS A O 1
ATOM 910 N N . ILE A 1 118 ? -19.699 2.731 24.038 1.00 92.94 118 ILE A N 1
ATOM 911 C CA . ILE A 1 118 ? -18.831 3.893 24.252 1.00 92.94 118 ILE A CA 1
ATOM 912 C C . ILE A 1 118 ? -19.264 4.959 23.241 1.00 92.94 118 ILE A C 1
ATOM 914 O O . ILE A 1 118 ? -18.913 4.924 22.054 1.00 92.94 118 ILE A O 1
ATOM 918 N N . GLY A 1 119 ? -20.130 5.866 23.702 1.00 93.12 119 GLY A N 1
ATOM 919 C CA . GLY A 1 119 ? -20.835 6.825 22.852 1.00 93.12 119 GLY A CA 1
ATOM 920 C C . GLY A 1 119 ? -21.662 6.118 21.774 1.00 93.12 119 GLY A C 1
ATOM 921 O O . GLY A 1 119 ? -22.497 5.264 22.064 1.00 93.12 119 GLY A O 1
ATOM 922 N N . ARG A 1 120 ? -21.405 6.441 20.499 1.00 89.62 120 ARG A N 1
ATOM 923 C CA . ARG A 1 120 ? -22.092 5.804 19.356 1.00 89.62 120 ARG A CA 1
ATOM 924 C C . ARG A 1 120 ? -21.515 4.434 18.985 1.00 89.62 120 ARG A C 1
ATOM 926 O O . ARG A 1 120 ? -22.141 3.691 18.228 1.00 89.62 120 ARG A O 1
ATOM 933 N N . ARG A 1 121 ? -20.314 4.097 19.466 1.00 91.44 121 ARG A N 1
ATOM 934 C CA . ARG A 1 121 ? -19.601 2.870 19.086 1.00 91.44 121 ARG A CA 1
ATOM 935 C C . ARG A 1 121 ? -19.941 1.741 20.055 1.00 91.44 121 ARG A C 1
ATOM 937 O O . ARG A 1 121 ? -20.077 1.953 21.255 1.00 91.44 121 ARG A O 1
ATOM 944 N N . THR A 1 122 ? -20.054 0.533 19.517 1.00 94.25 122 THR A N 1
ATOM 945 C CA . THR A 1 122 ? -20.134 -0.697 20.310 1.00 94.25 122 THR A CA 1
ATOM 946 C C . THR A 1 122 ? -18.757 -1.347 20.325 1.00 94.25 122 THR A C 1
ATOM 948 O O . THR A 1 122 ? -18.176 -1.559 19.255 1.00 94.25 122 THR A O 1
ATOM 951 N N . ILE A 1 123 ? -18.250 -1.631 21.521 1.00 94.81 123 ILE A N 1
ATOM 952 C CA . ILE A 1 123 ? -16.947 -2.246 21.758 1.00 94.81 123 ILE A CA 1
ATOM 953 C C . ILE A 1 123 ? -17.158 -3.581 22.472 1.00 94.81 123 ILE A C 1
ATOM 955 O O . ILE A 1 123 ? -17.963 -3.695 23.394 1.00 94.81 123 ILE A O 1
ATOM 959 N N . ILE A 1 124 ? -16.438 -4.592 22.011 1.00 94.31 124 ILE A N 1
ATOM 960 C CA . ILE A 1 124 ? -16.513 -5.975 22.466 1.00 94.31 124 ILE A CA 1
ATOM 961 C C . ILE A 1 124 ? -15.143 -6.331 23.038 1.00 94.31 124 ILE A C 1
ATOM 963 O O . ILE A 1 124 ? -14.122 -6.054 22.407 1.00 94.31 124 ILE A O 1
ATOM 967 N N . ASN A 1 125 ? -15.103 -6.917 24.232 1.00 93.38 125 ASN A N 1
ATOM 968 C CA . ASN A 1 125 ? -13.859 -7.467 24.765 1.00 93.38 125 ASN A CA 1
ATOM 969 C C . ASN A 1 125 ? -13.561 -8.789 24.052 1.00 93.38 125 ASN A C 1
ATOM 971 O O . ASN A 1 125 ? -14.463 -9.610 23.889 1.00 93.38 125 ASN A O 1
ATOM 975 N N . ARG A 1 126 ? -12.309 -9.009 23.650 1.00 91.25 126 ARG A N 1
ATOM 976 C CA . ARG A 1 126 ? -11.886 -10.263 23.023 1.00 91.25 126 ARG A CA 1
ATOM 977 C C . ARG A 1 126 ? -12.254 -11.488 23.864 1.00 91.25 126 ARG A C 1
ATOM 979 O O . ARG A 1 126 ? -12.767 -12.457 23.321 1.00 91.25 126 ARG A O 1
ATOM 986 N N . THR A 1 127 ? -12.112 -11.395 25.184 1.00 92.06 127 THR A N 1
ATOM 987 C CA . THR A 1 127 ? -12.439 -12.498 26.099 1.00 92.06 127 THR A CA 1
ATOM 988 C C . THR A 1 127 ? -13.915 -12.901 26.068 1.00 92.06 127 THR A C 1
ATOM 990 O O . THR A 1 127 ? -14.239 -14.029 26.413 1.00 92.06 127 THR A O 1
ATOM 993 N N . GLU A 1 128 ? -14.827 -12.012 25.663 1.00 91.12 128 GLU A N 1
ATOM 994 C CA . GLU A 1 128 ? -16.248 -12.345 25.488 1.00 91.12 128 GLU A CA 1
ATOM 995 C C . GLU A 1 128 ? -16.510 -13.099 24.181 1.00 91.12 128 GLU A C 1
ATOM 997 O O . GLU A 1 128 ? -17.449 -13.884 24.113 1.00 91.12 128 GLU A O 1
ATOM 1002 N N . ILE A 1 129 ? -15.685 -12.879 23.154 1.00 89.94 129 ILE A N 1
ATOM 1003 C CA . ILE A 1 129 ? -15.746 -13.649 21.907 1.00 89.94 129 ILE A CA 1
ATOM 1004 C C . ILE A 1 129 ? -15.232 -15.063 22.155 1.00 89.94 129 ILE A C 1
ATOM 1006 O O . ILE A 1 129 ? -15.871 -16.018 21.728 1.00 89.94 129 ILE A O 1
ATOM 1010 N N . ASP A 1 130 ? -14.122 -15.189 22.883 1.00 87.81 130 ASP A N 1
ATOM 1011 C CA . ASP A 1 130 ? -13.531 -16.490 23.200 1.00 87.81 130 ASP A CA 1
ATOM 1012 C C . ASP A 1 130 ? -14.490 -17.365 24.029 1.00 87.81 130 ASP A C 1
ATOM 1014 O O . ASP A 1 130 ? -14.467 -18.575 23.889 1.00 87.81 130 ASP A O 1
ATOM 1018 N N . LYS A 1 131 ? -15.395 -16.771 24.825 1.00 90.06 131 LYS A N 1
ATOM 1019 C CA . LYS A 1 131 ? -16.451 -17.494 25.569 1.00 90.06 131 LYS A CA 1
ATOM 1020 C C . LYS A 1 131 ? -17.576 -18.070 24.698 1.00 90.06 131 LYS A C 1
ATOM 1022 O O . LYS A 1 131 ? -18.420 -18.792 25.224 1.00 90.06 131 LYS A O 1
ATOM 1027 N N . LEU A 1 132 ? -17.677 -17.686 23.422 1.00 81.75 132 LEU A N 1
ATOM 1028 C CA . LEU A 1 132 ? -18.705 -18.220 22.518 1.00 81.75 132 LEU A CA 1
ATOM 1029 C C . LEU A 1 132 ? -18.372 -19.622 21.990 1.00 81.75 132 LEU A C 1
ATOM 1031 O O . LEU A 1 132 ? -19.271 -20.273 21.453 1.00 81.75 132 LEU A O 1
ATOM 1035 N N . PHE A 1 133 ? -17.114 -20.045 22.115 1.00 78.44 133 PHE A N 1
ATOM 1036 C CA . PHE A 1 133 ? -16.594 -21.344 21.696 1.00 78.44 133 PHE A CA 1
ATOM 1037 C C . PHE A 1 133 ? -16.095 -22.121 22.916 1.00 78.44 133 PHE A C 1
ATOM 1039 O O . PHE A 1 133 ? -16.208 -23.365 22.878 1.00 78.44 133 PHE A O 1
#

Sequence (133 aa):
MSSNLHIPKVCQFCGKAFVARTTVTQFCGDSCSKKGYKKRIRDAKVQTAIIETQQTLQSLQSPQTSISNQIYSSNTKAQVNINFKAFLSVQEAAELIGASRWTIQRLINSNKLKAAKIGRRTIINRTEIDKLF